Protein AF-A0A8T4J736-F1 (afdb_monomer_lite)

pLDDT: mean 74.39, std 19.56, range [31.66, 94.69]

Organism: NCBI:txid299421

InterPro domains:
  IPR008995 Molybdate/tungstate binding, C-terminal [SSF50331] (7-92)
  IPR013611 Transport-associated OB, type 2 [PF08402] (15-93)

Structure (mmCIF, N/CA/C/O backbone):
data_AF-A0A8T4J736-F1
#
_entry.id   AF-A0A8T4J736-F1
#
loop_
_atom_site.group_PDB
_atom_site.id
_atom_site.type_symbol
_atom_site.label_atom_id
_atom_site.label_alt_id
_atom_site.label_comp_id
_atom_site.label_asym_id
_atom_site.label_entity_id
_atom_site.label_seq_id
_atom_site.pdbx_PDB_ins_code
_atom_site.Cartn_x
_atom_site.Cartn_y
_atom_site.Cartn_z
_atom_site.occupancy
_atom_site.B_iso_or_equiv
_atom_site.auth_seq_id
_atom_site.auth_comp_id
_atom_site.auth_asym_id
_atom_site.auth_atom_id
_atom_site.pdbx_PDB_model_num
ATOM 1 N N . CYS A 1 1 ? -1.302 12.205 37.095 1.00 34.78 1 CYS A N 1
ATOM 2 C CA . CYS A 1 1 ? -2.592 11.851 36.472 1.00 34.78 1 CYS A CA 1
ATOM 3 C C . CYS A 1 1 ? -2.639 12.467 35.086 1.00 34.78 1 CYS A C 1
ATOM 5 O O . CYS A 1 1 ? -2.826 13.670 34.991 1.00 34.78 1 CYS A O 1
ATOM 7 N N . SER A 1 2 ? -2.392 11.680 34.041 1.00 38.09 2 SER A N 1
ATOM 8 C CA . SER A 1 2 ? -2.408 12.171 32.659 1.00 38.09 2 SER A CA 1
ATOM 9 C C . SER A 1 2 ? -3.663 11.635 31.987 1.00 38.09 2 SER A C 1
ATOM 11 O O . SER A 1 2 ? -3.835 10.427 31.845 1.00 38.09 2 SER A O 1
ATOM 13 N N . THR A 1 3 ? -4.584 12.541 31.691 1.00 38.19 3 THR A N 1
ATOM 14 C CA . THR A 1 3 ? -5.952 12.260 31.262 1.00 38.19 3 THR A CA 1
ATOM 15 C C . THR A 1 3 ? -5.960 11.736 29.824 1.00 38.19 3 THR A C 1
ATOM 17 O O . THR A 1 3 ? -5.604 12.456 28.894 1.00 38.19 3 THR A O 1
ATOM 20 N N . SER A 1 4 ? -6.363 10.476 29.642 1.00 47.25 4 SER A N 1
ATOM 21 C CA . SER A 1 4 ? -6.654 9.890 28.329 1.00 47.25 4 SER A CA 1
ATOM 22 C C . SER A 1 4 ? -7.887 10.578 27.740 1.00 47.25 4 SER A C 1
ATOM 24 O O . SER A 1 4 ? -8.937 10.627 28.382 1.00 47.25 4 SER A O 1
ATOM 26 N N . THR A 1 5 ? -7.755 11.167 26.551 1.00 43.38 5 THR A N 1
ATOM 27 C CA . THR A 1 5 ? -8.876 11.831 25.872 1.00 43.38 5 THR A CA 1
ATOM 28 C C . THR A 1 5 ? -9.691 10.771 25.128 1.00 43.38 5 THR A C 1
ATOM 30 O O . THR A 1 5 ? -9.111 10.030 24.336 1.00 43.38 5 THR A O 1
ATOM 33 N N . PRO A 1 6 ? -11.014 10.666 25.342 1.00 43.22 6 PRO A N 1
ATOM 34 C CA . PRO A 1 6 ? -11.830 9.678 24.651 1.00 43.22 6 PRO A CA 1
ATOM 35 C C . PRO A 1 6 ? -11.972 10.039 23.166 1.00 43.22 6 PRO A C 1
ATOM 37 O O . PRO A 1 6 ? -12.474 11.109 22.814 1.00 43.22 6 PRO A O 1
ATOM 40 N N . THR A 1 7 ? -11.539 9.139 22.281 1.00 40.97 7 THR A N 1
ATOM 41 C CA . THR A 1 7 ? -11.750 9.257 20.834 1.00 40.97 7 THR A CA 1
ATOM 42 C C . THR A 1 7 ? -13.240 9.128 20.526 1.00 40.97 7 THR A C 1
ATOM 44 O O . THR A 1 7 ? -13.851 8.085 20.750 1.00 40.97 7 THR A O 1
ATOM 47 N N . ARG A 1 8 ? -13.842 10.205 20.014 1.00 44.69 8 ARG A N 1
ATOM 48 C CA . ARG A 1 8 ? -15.239 10.235 19.574 1.00 44.69 8 ARG A CA 1
ATOM 49 C C . ARG A 1 8 ? -15.360 9.552 18.211 1.00 44.69 8 ARG A C 1
ATOM 51 O O . ARG A 1 8 ? -14.891 10.082 17.208 1.00 44.69 8 ARG A O 1
ATOM 58 N N . SER A 1 9 ? -16.004 8.392 18.179 1.00 50.00 9 SER A N 1
ATOM 59 C CA . SER A 1 9 ? -16.331 7.662 16.953 1.00 50.00 9 SER A CA 1
ATOM 60 C C . SER A 1 9 ? -17.501 8.340 16.236 1.00 50.00 9 SER A C 1
ATOM 62 O O . SER A 1 9 ? -18.594 8.422 16.792 1.00 50.00 9 SER A O 1
ATOM 64 N N . GLY A 1 10 ? -17.286 8.832 15.013 1.00 39.56 10 GLY A N 1
ATOM 65 C CA . GLY A 1 10 ? -18.364 9.359 14.168 1.00 39.56 10 GLY A CA 1
ATOM 66 C C . GLY A 1 10 ? -17.975 10.605 13.380 1.00 39.56 10 GLY A C 1
ATOM 67 O O . GLY A 1 10 ? -18.355 11.716 13.729 1.00 39.56 10 GLY A O 1
ATOM 68 N N . GLY A 1 11 ? -17.225 10.409 12.303 1.00 31.66 11 GLY A N 1
ATOM 69 C CA . GLY A 1 11 ? -16.889 11.427 11.311 1.00 31.66 11 GLY A CA 1
ATOM 70 C C . GLY A 1 11 ? -15.906 10.825 10.318 1.00 31.66 11 GLY A C 1
ATOM 71 O O . GLY A 1 11 ? -15.083 10.007 10.726 1.00 31.66 11 GLY A O 1
ATOM 72 N N . LYS A 1 12 ? -15.994 11.175 9.027 1.00 39.06 12 LYS A N 1
ATOM 73 C CA . LYS A 1 12 ? -14.932 10.863 8.058 1.00 39.06 12 LYS A CA 1
ATOM 74 C C . LYS A 1 12 ? -13.657 11.535 8.561 1.00 39.06 12 LYS A C 1
ATOM 76 O O . LYS A 1 12 ? -13.446 12.727 8.357 1.00 39.06 12 LYS A O 1
ATOM 81 N N . LEU A 1 13 ? -12.870 10.778 9.313 1.00 38.97 13 LEU A N 1
ATOM 82 C CA . LEU A 1 13 ? -11.620 11.225 9.876 1.00 38.97 13 LEU A CA 1
ATOM 83 C C . LEU A 1 13 ? -10.618 11.166 8.732 1.00 38.97 13 LEU A C 1
ATOM 85 O O . LEU A 1 13 ? -10.134 10.096 8.377 1.00 38.97 13 LEU A O 1
ATOM 89 N N . LEU A 1 14 ? -10.338 12.321 8.133 1.00 40.69 14 LEU A N 1
ATOM 90 C CA . LEU A 1 14 ? -9.106 12.508 7.380 1.00 40.69 14 LEU A CA 1
ATOM 91 C C . LEU A 1 14 ? -7.970 12.406 8.404 1.00 40.69 14 LEU A C 1
ATOM 93 O O . LEU A 1 14 ? -7.536 13.406 8.976 1.00 40.69 14 LEU A O 1
ATOM 97 N N . VAL A 1 15 ? -7.562 11.175 8.729 1.00 47.75 15 VAL A N 1
ATOM 98 C CA . VAL A 1 15 ? -6.381 10.935 9.553 1.00 47.75 15 VAL A CA 1
ATOM 99 C C . VAL A 1 15 ? -5.194 11.320 8.684 1.00 47.75 15 VAL A C 1
ATOM 101 O O . VAL A 1 15 ? -4.712 10.524 7.884 1.00 47.75 15 VAL A O 1
ATOM 104 N N . GLY A 1 16 ? -4.713 12.549 8.839 1.00 43.19 16 GLY A N 1
ATOM 105 C CA . GLY A 1 16 ? -3.370 12.904 8.403 1.00 43.19 16 GLY A CA 1
ATOM 106 C C . GLY A 1 16 ? -2.366 12.151 9.272 1.00 43.19 16 GLY A C 1
ATOM 107 O O . GLY A 1 16 ? -1.827 12.716 10.222 1.00 43.19 16 GLY A O 1
ATOM 108 N N . VAL A 1 17 ? -2.160 10.858 9.007 1.00 51.69 17 VAL A N 1
ATOM 109 C CA . VAL A 1 17 ? -1.058 10.097 9.602 1.00 51.69 17 VAL A CA 1
ATOM 110 C C . VAL A 1 17 ? 0.213 10.767 9.095 1.00 51.69 17 VAL A C 1
ATOM 112 O O . VAL A 1 17 ? 0.449 10.764 7.892 1.00 51.69 17 VAL A O 1
ATOM 115 N N . ARG A 1 18 ? 1.009 11.392 9.979 1.00 49.88 18 ARG A N 1
ATOM 116 C CA . ARG A 1 18 ? 2.323 11.925 9.587 1.00 49.88 18 ARG A CA 1
ATOM 117 C C . ARG A 1 18 ? 3.192 10.734 9.145 1.00 49.88 18 ARG A C 1
ATOM 119 O O . ARG A 1 18 ? 3.562 9.937 10.006 1.00 49.88 18 ARG A O 1
ATOM 126 N N . PRO A 1 19 ? 3.489 10.566 7.840 1.00 51.56 19 PRO A N 1
ATOM 127 C CA . PRO A 1 19 ? 3.950 9.291 7.278 1.00 51.56 19 PRO A CA 1
ATOM 128 C C . PRO A 1 19 ? 5.407 8.935 7.566 1.00 51.56 19 PRO A C 1
ATOM 130 O O . PRO A 1 19 ? 5.919 7.987 6.981 1.00 51.56 19 PRO A O 1
ATOM 133 N N . GLU A 1 20 ? 6.104 9.690 8.417 1.00 49.72 20 GLU A N 1
ATOM 134 C CA . GLU A 1 20 ? 7.570 9.678 8.490 1.00 49.72 20 GLU A CA 1
ATOM 135 C C . GLU A 1 20 ? 8.185 8.306 8.822 1.00 49.72 20 GLU A C 1
ATOM 137 O O . GLU A 1 20 ? 9.386 8.140 8.614 1.00 49.72 20 GLU A O 1
ATOM 142 N N . LYS A 1 21 ? 7.381 7.310 9.249 1.00 66.12 21 LYS A N 1
ATOM 143 C CA . LYS A 1 21 ? 7.752 5.881 9.336 1.00 66.12 21 LYS A CA 1
ATOM 144 C C . LYS A 1 21 ? 6.576 4.900 9.105 1.00 66.12 21 LYS A C 1
ATOM 146 O O . LYS A 1 21 ? 6.353 4.022 9.942 1.00 66.12 21 LYS A O 1
ATOM 151 N N . ILE A 1 22 ? 5.797 5.026 8.022 1.00 78.69 22 ILE A N 1
ATOM 152 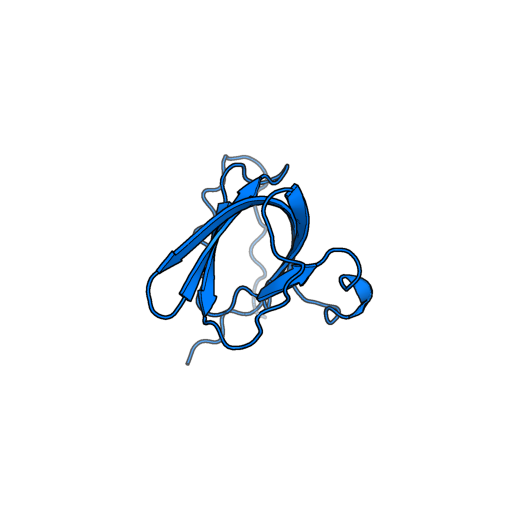C CA . ILE A 1 22 ? 4.894 3.925 7.610 1.00 78.69 22 ILE A CA 1
ATOM 153 C C . ILE A 1 22 ? 5.723 2.854 6.901 1.00 78.69 22 ILE A C 1
ATOM 155 O O . ILE A 1 22 ? 6.435 3.138 5.940 1.00 78.69 22 ILE A O 1
ATOM 159 N N . SER A 1 23 ? 5.614 1.620 7.376 1.00 85.94 23 SER A N 1
ATOM 160 C CA . SER A 1 23 ? 6.216 0.451 6.744 1.00 85.94 23 SER A CA 1
ATOM 161 C C . SER A 1 23 ? 5.134 -0.380 6.060 1.00 85.94 23 SER A C 1
ATOM 163 O O . SER A 1 23 ? 4.022 -0.509 6.578 1.00 85.94 23 SER A O 1
ATOM 165 N N . LEU A 1 24 ? 5.474 -0.938 4.900 1.00 87.88 24 LEU A N 1
ATOM 166 C CA . LEU A 1 24 ? 4.608 -1.813 4.120 1.00 87.88 24 LEU A CA 1
ATOM 167 C C . LEU A 1 24 ? 5.179 -3.232 4.168 1.00 87.88 24 LEU A C 1
ATOM 169 O O . LEU A 1 24 ? 6.346 -3.427 3.839 1.00 87.88 24 LEU A O 1
ATOM 173 N N . ALA A 1 25 ? 4.366 -4.205 4.570 1.00 90.94 25 ALA A N 1
ATOM 174 C CA . ALA A 1 25 ? 4.730 -5.618 4.566 1.00 90.94 25 ALA A CA 1
ATOM 175 C C . ALA A 1 25 ? 3.745 -6.410 3.703 1.00 90.94 25 ALA A C 1
ATOM 177 O O . ALA A 1 25 ? 2.546 -6.122 3.710 1.00 90.94 25 ALA A O 1
ATOM 178 N N . HIS A 1 26 ? 4.233 -7.426 2.989 1.00 92.94 26 HIS A N 1
ATOM 179 C CA . HIS A 1 26 ? 3.358 -8.385 2.317 1.00 92.94 26 HIS A CA 1
ATOM 180 C C . HIS A 1 26 ? 2.495 -9.127 3.352 1.00 92.94 26 HIS A C 1
ATOM 182 O O . HIS A 1 26 ? 2.948 -9.375 4.474 1.00 92.94 26 HIS A O 1
ATOM 188 N N . ALA A 1 27 ? 1.265 -9.504 2.996 1.00 91.12 27 ALA A N 1
ATOM 189 C CA . ALA A 1 27 ? 0.337 -10.166 3.918 1.00 91.12 27 ALA A CA 1
ATOM 190 C C . ALA A 1 27 ? 0.913 -11.448 4.550 1.00 91.12 27 ALA A C 1
ATOM 192 O O . ALA A 1 27 ? 0.697 -11.696 5.736 1.00 91.12 27 ALA A O 1
ATOM 193 N N . ASP A 1 28 ? 1.723 -12.207 3.806 1.00 92.19 28 ASP A N 1
ATOM 194 C CA . ASP A 1 28 ? 2.411 -13.407 4.319 1.00 92.19 28 ASP A CA 1
ATOM 195 C C . ASP A 1 28 ? 3.362 -13.112 5.492 1.00 92.19 28 ASP A C 1
ATOM 197 O O . ASP A 1 28 ? 3.636 -13.979 6.320 1.00 92.19 28 ASP A O 1
ATOM 201 N N . ASP A 1 29 ? 3.857 -11.877 5.587 1.00 90.19 29 ASP A N 1
ATOM 202 C CA . ASP A 1 29 ? 4.761 -11.426 6.643 1.00 90.19 29 ASP A CA 1
ATOM 203 C C . ASP A 1 29 ? 4.040 -10.658 7.753 1.00 90.19 29 ASP A C 1
ATOM 205 O O . ASP A 1 29 ? 4.684 -10.144 8.669 1.00 90.19 29 ASP A O 1
ATOM 209 N N . ALA A 1 30 ? 2.704 -10.625 7.747 1.00 87.62 30 ALA A N 1
ATOM 210 C CA . ALA A 1 30 ? 1.920 -9.954 8.782 1.00 87.62 30 ALA A CA 1
ATOM 211 C C . ALA A 1 30 ? 2.247 -10.459 10.201 1.00 87.62 30 ALA A C 1
ATOM 213 O O . ALA A 1 30 ? 2.202 -9.690 11.165 1.00 87.62 30 ALA A O 1
ATOM 214 N N . ALA A 1 31 ? 2.625 -11.736 10.328 1.00 88.62 31 ALA A N 1
ATOM 215 C CA . ALA A 1 31 ? 3.052 -12.348 11.586 1.00 88.62 31 ALA A CA 1
ATOM 216 C C . ALA A 1 31 ? 4.421 -11.844 12.083 1.00 88.62 31 ALA A C 1
ATOM 218 O O . ALA A 1 31 ? 4.702 -11.917 13.276 1.00 88.62 31 ALA A O 1
ATOM 219 N N . LYS A 1 32 ? 5.269 -11.314 11.193 1.00 88.44 32 LYS A N 1
ATOM 220 C CA . LYS A 1 32 ? 6.585 -10.746 11.538 1.00 88.44 32 LYS A CA 1
ATOM 221 C C . LYS A 1 32 ? 6.487 -9.307 12.038 1.00 88.44 32 LYS A C 1
ATOM 223 O O . LYS A 1 32 ? 7.458 -8.777 12.575 1.00 88.44 32 LYS A O 1
ATOM 228 N N . ILE A 1 33 ? 5.334 -8.658 11.865 1.00 86.75 33 ILE A N 1
ATOM 229 C CA . ILE A 1 33 ? 5.106 -7.303 12.362 1.00 86.75 33 ILE A CA 1
ATOM 230 C C . ILE A 1 33 ? 5.058 -7.358 13.897 1.00 86.75 33 ILE A C 1
ATOM 232 O O . ILE A 1 33 ? 4.232 -8.097 14.440 1.00 86.75 33 ILE A O 1
ATOM 236 N N . PRO A 1 34 ? 5.870 -6.550 14.608 1.00 86.44 34 PRO A N 1
ATOM 237 C CA . PRO A 1 34 ? 5.821 -6.463 16.063 1.00 86.44 34 PRO A CA 1
ATOM 238 C C . PRO A 1 34 ? 4.414 -6.182 16.600 1.00 86.44 34 PRO A C 1
ATOM 240 O O . PRO A 1 34 ? 3.641 -5.404 16.020 1.00 86.44 34 PRO A O 1
ATOM 243 N N . GLU A 1 35 ? 4.074 -6.814 17.719 1.00 84.12 35 GLU A N 1
ATOM 244 C CA . GLU A 1 35 ? 2.857 -6.501 18.465 1.00 84.12 35 GLU A CA 1
ATOM 245 C C . GLU A 1 35 ? 2.881 -5.046 18.966 1.00 84.12 35 GLU A C 1
ATOM 247 O O . GLU A 1 35 ? 3.939 -4.433 19.111 1.00 84.12 35 GLU A O 1
ATOM 252 N N . GLY A 1 36 ? 1.702 -4.453 19.165 1.00 84.25 36 GLY A N 1
ATOM 253 C CA . GLY A 1 36 ? 1.574 -3.053 19.592 1.00 84.25 36 GLY A CA 1
ATOM 254 C C . GLY A 1 36 ? 1.756 -2.008 18.483 1.00 84.25 36 GLY A C 1
ATOM 255 O O . GLY A 1 36 ? 1.579 -0.819 18.737 1.00 84.25 36 GLY A O 1
ATOM 256 N N . ARG A 1 37 ? 2.056 -2.414 17.241 1.00 85.19 37 ARG A N 1
ATOM 257 C CA . ARG A 1 37 ? 1.981 -1.525 16.070 1.00 85.19 37 ARG A CA 1
ATOM 258 C C . ARG A 1 37 ? 0.542 -1.314 15.622 1.00 85.19 37 ARG A C 1
ATOM 260 O O . ARG A 1 37 ? -0.247 -2.258 15.613 1.00 85.19 37 ARG A O 1
ATOM 267 N N . ASN A 1 38 ? 0.239 -0.104 15.162 1.00 85.88 38 ASN A N 1
ATOM 268 C CA . ASN A 1 38 ? -0.980 0.135 14.399 1.00 85.88 38 ASN A CA 1
ATOM 269 C C . ASN A 1 38 ? -0.883 -0.605 13.065 1.00 85.88 38 ASN A C 1
ATOM 271 O O . ASN A 1 38 ? 0.202 -0.656 12.481 1.00 85.88 38 ASN A O 1
ATOM 275 N N . ARG A 1 39 ? -1.995 -1.187 12.608 1.00 88.50 39 ARG A N 1
ATOM 276 C CA . ARG A 1 39 ? -2.050 -1.996 11.387 1.00 88.50 39 ARG A CA 1
ATOM 277 C C . ARG A 1 39 ? -3.275 -1.640 10.560 1.00 88.50 39 ARG A C 1
ATOM 279 O O . ARG A 1 39 ? -4.367 -1.512 11.108 1.00 88.50 39 ARG A O 1
ATOM 286 N N . ILE A 1 40 ? -3.091 -1.533 9.250 1.00 89.31 40 ILE A N 1
ATOM 287 C CA . ILE A 1 40 ? -4.170 -1.430 8.266 1.00 89.31 40 ILE A CA 1
ATOM 288 C C . ILE A 1 40 ? -3.892 -2.450 7.169 1.00 89.31 40 ILE A C 1
ATOM 290 O O . ILE A 1 40 ? -2.800 -2.477 6.608 1.00 89.31 40 ILE A O 1
ATOM 294 N N . THR A 1 41 ? -4.878 -3.285 6.863 1.00 92.00 41 THR A N 1
ATOM 295 C CA . THR A 1 41 ? -4.824 -4.197 5.718 1.00 92.00 41 THR A CA 1
ATOM 296 C C . THR A 1 41 ? -5.313 -3.491 4.462 1.00 92.00 41 THR A C 1
ATOM 298 O O . THR A 1 41 ? -6.232 -2.667 4.524 1.00 92.00 41 THR A O 1
ATOM 301 N N . GLY A 1 42 ? -4.752 -3.845 3.317 1.00 92.69 42 GLY A N 1
ATOM 302 C CA . GLY A 1 42 ? -5.225 -3.365 2.028 1.00 92.69 42 GLY A CA 1
ATOM 303 C C . GLY A 1 42 ? -4.548 -4.084 0.877 1.00 92.69 42 GLY A C 1
ATOM 304 O O . GLY A 1 42 ? -3.705 -4.956 1.080 1.00 92.69 42 GLY A O 1
ATOM 305 N N . ARG A 1 43 ? -4.902 -3.678 -0.335 1.00 94.25 43 ARG A N 1
ATOM 306 C CA . ARG A 1 43 ? -4.329 -4.186 -1.576 1.00 94.25 43 ARG A CA 1
ATOM 307 C C . ARG A 1 43 ? -3.612 -3.065 -2.308 1.00 94.25 43 ARG A C 1
ATOM 309 O O . ARG A 1 43 ? -4.142 -1.961 -2.400 1.00 94.25 43 ARG A O 1
ATOM 316 N N . ILE A 1 44 ? -2.435 -3.340 -2.863 1.00 92.75 44 ILE A N 1
ATOM 317 C CA . ILE A 1 44 ? -1.759 -2.368 -3.731 1.00 92.75 44 ILE A CA 1
ATOM 318 C C . ILE A 1 44 ? -2.605 -2.187 -4.997 1.00 92.75 44 ILE A C 1
ATOM 320 O O . ILE A 1 44 ? -2.781 -3.126 -5.770 1.00 92.75 44 ILE A O 1
ATOM 324 N N . ALA A 1 45 ? -3.134 -0.988 -5.203 1.00 92.75 45 ALA A N 1
ATOM 325 C CA . ALA A 1 45 ? -3.833 -0.594 -6.418 1.00 92.75 45 ALA A CA 1
ATOM 326 C C . ALA A 1 45 ? -2.841 -0.163 -7.505 1.00 92.75 45 ALA A C 1
ATOM 328 O O . ALA A 1 45 ? -2.986 -0.564 -8.657 1.00 92.75 45 ALA A O 1
ATOM 329 N N . ASP A 1 46 ? -1.813 0.602 -7.128 1.00 91.62 46 ASP A N 1
ATOM 330 C CA . ASP A 1 46 ? -0.769 1.061 -8.044 1.00 91.62 46 ASP A CA 1
ATOM 331 C C . ASP A 1 46 ? 0.574 1.270 -7.327 1.00 91.62 46 ASP A C 1
ATOM 333 O O . ASP A 1 46 ? 0.632 1.424 -6.102 1.00 91.62 46 ASP A O 1
ATOM 337 N N . SER A 1 47 ? 1.662 1.273 -8.094 1.00 89.38 47 SER A N 1
ATOM 338 C CA . SER A 1 47 ? 3.008 1.556 -7.604 1.00 89.38 47 SER A CA 1
ATOM 339 C C . SER A 1 47 ? 3.795 2.389 -8.613 1.00 89.38 47 SER A C 1
ATOM 341 O O . SER A 1 47 ? 3.987 1.969 -9.753 1.00 89.38 47 SER A O 1
ATOM 343 N N . SER A 1 48 ? 4.330 3.523 -8.171 1.00 88.12 48 SER A N 1
ATOM 344 C CA . SER A 1 48 ? 5.113 4.443 -8.993 1.00 88.12 48 SER A CA 1
ATOM 345 C C . SER A 1 48 ? 6.457 4.750 -8.340 1.00 88.12 48 SER A C 1
ATOM 347 O O . SER A 1 48 ? 6.535 5.148 -7.181 1.00 88.12 48 SER A O 1
ATOM 349 N N . PHE A 1 49 ? 7.549 4.574 -9.079 1.00 85.62 49 PHE A N 1
ATOM 350 C CA . PHE A 1 49 ? 8.889 4.894 -8.589 1.00 85.62 49 PHE A CA 1
ATOM 351 C C . PHE A 1 49 ? 9.228 6.368 -8.846 1.00 85.62 49 PHE A C 1
ATOM 353 O O . PHE A 1 49 ? 9.249 6.813 -9.992 1.00 85.62 49 PHE A O 1
ATOM 360 N N . ILE A 1 50 ? 9.549 7.111 -7.785 1.00 84.12 50 ILE A N 1
ATOM 361 C CA . ILE A 1 50 ? 9.844 8.549 -7.819 1.00 84.12 50 ILE A CA 1
ATOM 362 C C . ILE A 1 50 ? 11.270 8.778 -7.307 1.00 84.12 50 ILE A C 1
ATOM 364 O O . ILE A 1 50 ? 11.493 9.268 -6.200 1.00 84.12 50 ILE A O 1
ATOM 368 N N . GLY A 1 51 ? 12.257 8.385 -8.115 1.00 83.88 51 GLY A N 1
ATOM 369 C CA . GLY A 1 51 ? 13.684 8.678 -7.916 1.00 83.88 51 GLY A CA 1
ATOM 370 C C . GLY A 1 51 ? 14.343 7.991 -6.711 1.00 83.88 51 GLY A C 1
ATOM 371 O O . GLY A 1 51 ? 15.233 7.165 -6.882 1.00 83.88 51 GLY A O 1
ATOM 372 N N . VAL A 1 52 ? 13.934 8.340 -5.490 1.00 79.50 52 VAL A N 1
ATOM 373 C CA . VAL A 1 52 ? 14.493 7.845 -4.215 1.00 79.50 52 VAL A CA 1
ATOM 374 C C . VAL A 1 52 ? 13.472 7.117 -3.341 1.00 79.50 52 VAL A C 1
ATOM 376 O O . VAL A 1 52 ? 13.857 6.472 -2.362 1.00 79.50 52 VAL A O 1
ATOM 379 N N . SER A 1 53 ? 12.195 7.130 -3.720 1.00 82.75 53 SER A N 1
ATOM 380 C CA . SER A 1 53 ? 11.118 6.388 -3.062 1.00 82.75 53 SER A CA 1
ATOM 381 C C . SER A 1 53 ? 10.221 5.691 -4.083 1.00 82.75 53 SER A C 1
ATOM 383 O O . SER A 1 53 ? 10.230 6.018 -5.271 1.00 82.75 53 SER A O 1
ATOM 385 N N . THR A 1 54 ? 9.455 4.715 -3.613 1.00 85.94 54 THR A N 1
ATOM 386 C CA . THR A 1 54 ? 8.312 4.167 -4.345 1.00 85.94 54 THR A CA 1
ATOM 387 C C . THR A 1 54 ? 7.045 4.663 -3.666 1.00 85.94 54 THR A C 1
ATOM 389 O O . THR A 1 54 ? 6.888 4.510 -2.454 1.00 85.94 54 THR A O 1
ATOM 392 N N . GLN A 1 55 ? 6.164 5.281 -4.439 1.00 87.81 55 GLN A N 1
ATOM 393 C CA . GLN A 1 55 ? 4.800 5.588 -4.046 1.00 87.81 55 GLN A CA 1
ATOM 394 C C . GLN A 1 55 ? 3.940 4.350 -4.301 1.00 87.81 55 GLN A C 1
ATOM 396 O O . GLN A 1 55 ? 3.976 3.791 -5.394 1.00 87.81 55 GLN A O 1
ATOM 401 N N . TYR A 1 56 ? 3.167 3.938 -3.309 1.00 89.06 56 TYR A N 1
ATOM 402 C CA . TYR A 1 56 ? 2.141 2.913 -3.431 1.00 89.06 56 TYR A CA 1
ATOM 403 C C . TYR A 1 56 ? 0.780 3.545 -3.181 1.00 89.06 56 TYR A C 1
ATOM 405 O O . TYR A 1 56 ? 0.617 4.290 -2.214 1.00 89.06 56 TYR A O 1
ATOM 413 N N . VAL A 1 57 ? -0.192 3.223 -4.025 1.00 90.38 57 VAL A N 1
ATOM 414 C CA . VAL A 1 57 ? -1.605 3.520 -3.783 1.00 90.38 57 VAL A CA 1
ATOM 415 C C . VAL A 1 57 ? -2.235 2.250 -3.243 1.00 90.38 57 VAL A C 1
ATOM 417 O O . VAL A 1 57 ? -2.151 1.205 -3.887 1.00 90.38 57 VAL A O 1
ATOM 420 N N . ILE A 1 58 ? -2.832 2.317 -2.058 1.00 89.75 58 ILE A N 1
ATOM 421 C CA . ILE A 1 58 ? -3.430 1.165 -1.386 1.00 89.75 58 ILE A CA 1
ATOM 422 C C . ILE A 1 58 ? -4.942 1.338 -1.326 1.00 89.75 58 ILE A C 1
ATOM 424 O O . ILE A 1 58 ? -5.441 2.322 -0.784 1.00 89.75 58 ILE A O 1
ATOM 428 N N . ASP A 1 59 ? -5.674 0.349 -1.825 1.00 91.19 59 ASP A N 1
ATOM 429 C CA . ASP A 1 59 ? -7.104 0.237 -1.577 1.00 91.19 59 ASP A CA 1
ATOM 430 C C . ASP A 1 59 ? -7.336 -0.502 -0.255 1.00 91.19 59 ASP A C 1
ATOM 432 O O . ASP A 1 59 ? -6.898 -1.643 -0.067 1.00 91.19 59 ASP A O 1
ATOM 436 N N . SER A 1 60 ? -7.976 0.171 0.699 1.00 87.19 60 SER A N 1
ATOM 437 C CA . SER A 1 60 ? -8.252 -0.367 2.026 1.00 87.19 60 SER A CA 1
ATOM 438 C C . SER A 1 60 ? -9.706 -0.111 2.425 1.00 87.19 60 SER A C 1
ATOM 440 O O . SER A 1 60 ? -10.210 0.995 2.219 1.00 87.19 60 SER A O 1
ATOM 442 N N . PRO A 1 61 ? -10.374 -1.063 3.110 1.00 81.94 61 PRO A N 1
ATOM 443 C CA . PRO A 1 61 ? -11.750 -0.880 3.578 1.00 81.94 61 PRO A CA 1
ATOM 444 C C . PRO A 1 61 ? -11.957 0.337 4.490 1.00 81.94 61 PRO A C 1
ATOM 446 O O . PRO A 1 61 ? -13.077 0.828 4.619 1.00 81.94 61 PRO A O 1
ATOM 449 N N . VAL A 1 62 ? -10.897 0.809 5.157 1.00 79.06 62 VAL A N 1
ATOM 450 C CA . VAL A 1 62 ? -10.960 1.953 6.081 1.00 79.06 62 VAL A CA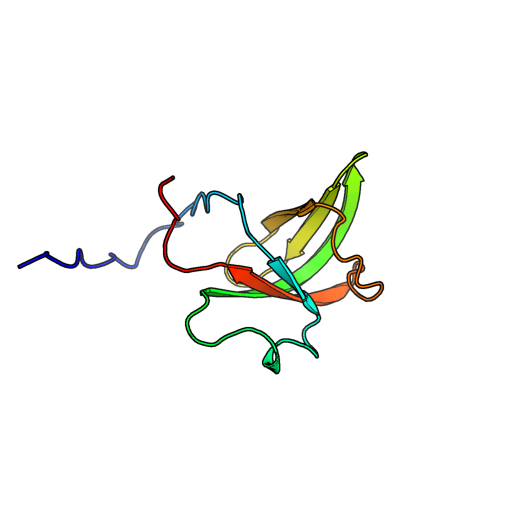 1
ATOM 451 C C . VAL A 1 62 ? -10.602 3.284 5.418 1.00 79.06 62 VAL A C 1
ATOM 453 O O . VAL A 1 62 ? -10.977 4.338 5.931 1.00 79.06 62 VAL A O 1
ATOM 456 N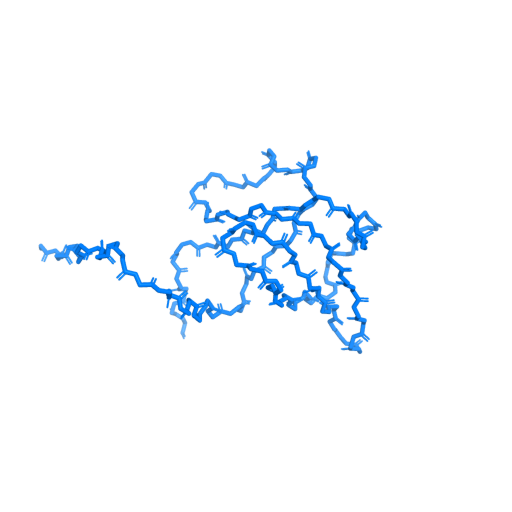 N . CYS A 1 63 ? -9.876 3.247 4.300 1.00 75.19 63 CYS A N 1
ATOM 457 C CA . CYS A 1 63 ? -9.435 4.419 3.555 1.00 75.19 63 CYS A CA 1
ATOM 458 C C . CYS A 1 63 ? -9.118 3.990 2.112 1.00 75.19 63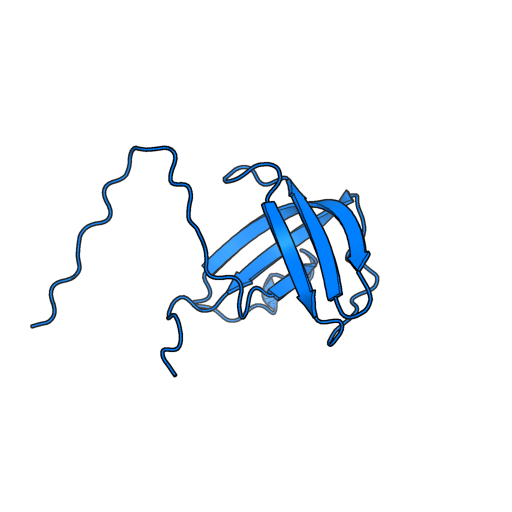 CYS A C 1
ATOM 460 O O . CYS A 1 63 ? -8.073 3.375 1.890 1.00 75.19 63 CYS A O 1
ATOM 462 N N . PRO A 1 64 ? -10.012 4.264 1.147 1.00 78.94 64 PRO A N 1
ATOM 463 C CA . PRO A 1 64 ? -9.711 4.015 -0.255 1.00 78.94 64 PRO A CA 1
ATOM 464 C C . PRO A 1 64 ? -8.606 4.968 -0.726 1.00 78.94 64 PRO A C 1
ATOM 466 O O . PRO A 1 64 ? -8.532 6.105 -0.256 1.00 78.94 64 PRO A O 1
ATOM 469 N N . GLU A 1 65 ? -7.779 4.495 -1.659 1.00 81.12 65 GLU A N 1
ATOM 470 C CA . GLU A 1 65 ? -6.719 5.276 -2.320 1.00 81.12 65 GLU A CA 1
ATOM 471 C C . GLU A 1 65 ? -5.688 5.887 -1.351 1.00 81.12 65 GLU A C 1
ATOM 473 O O . GLU A 1 65 ? -5.247 7.026 -1.494 1.00 81.12 65 GLU A O 1
ATOM 478 N N . LEU A 1 66 ? -5.275 5.119 -0.343 1.00 82.88 66 LEU A N 1
ATOM 479 C CA . LEU A 1 66 ? -4.258 5.544 0.610 1.00 82.88 66 LEU A CA 1
ATOM 480 C C . LEU A 1 66 ? -2.871 5.577 -0.047 1.00 82.88 66 LEU A C 1
ATOM 482 O O . LEU A 1 66 ? -2.303 4.537 -0.379 1.00 82.88 66 LEU A O 1
ATOM 486 N N . GLU A 1 67 ? -2.300 6.771 -0.182 1.00 84.75 67 GLU A N 1
ATOM 487 C CA . GLU A 1 67 ? -0.947 6.955 -0.707 1.00 84.75 67 GLU A CA 1
ATOM 488 C C . GLU A 1 67 ? 0.130 6.745 0.367 1.00 84.75 67 GLU A C 1
ATOM 490 O O . GLU A 1 67 ? 0.122 7.375 1.429 1.00 84.75 67 GLU A O 1
ATOM 495 N N . VAL A 1 68 ? 1.107 5.890 0.066 1.00 82.38 68 VAL A N 1
ATOM 496 C CA . VAL A 1 68 ? 2.229 5.559 0.952 1.00 82.38 68 VAL A CA 1
ATOM 497 C C . VAL A 1 68 ? 3.546 5.711 0.204 1.00 82.38 68 VAL A C 1
ATOM 499 O O . VAL A 1 68 ? 3.750 5.101 -0.840 1.00 82.38 68 VAL A O 1
ATOM 502 N N . TYR A 1 69 ? 4.479 6.475 0.769 1.00 80.81 69 TYR A N 1
ATOM 503 C CA . TYR A 1 69 ? 5.823 6.646 0.216 1.00 80.81 69 TYR A CA 1
ATOM 504 C C . TYR A 1 69 ? 6.817 5.783 0.994 1.00 80.81 69 TYR A C 1
ATOM 506 O O . TYR A 1 69 ? 7.116 6.064 2.154 1.00 80.81 69 TYR A O 1
ATOM 514 N N . ALA A 1 70 ? 7.359 4.751 0.353 1.00 77.94 70 ALA A N 1
ATOM 515 C CA . ALA A 1 70 ? 8.403 3.908 0.921 1.00 77.94 70 ALA A CA 1
ATOM 516 C C . ALA A 1 70 ? 9.779 4.362 0.411 1.00 77.94 70 ALA A C 1
ATOM 518 O O . ALA A 1 70 ? 10.046 4.343 -0.794 1.00 77.94 70 ALA A O 1
ATOM 519 N N . GLN A 1 71 ? 10.676 4.765 1.317 1.00 70.56 71 GLN A N 1
ATOM 520 C CA . GLN A 1 71 ? 12.090 4.942 0.970 1.00 70.56 71 GLN A CA 1
ATOM 521 C C . GLN A 1 71 ? 12.667 3.560 0.635 1.00 70.56 71 GLN A C 1
ATOM 523 O O . GLN A 1 71 ? 12.401 2.606 1.359 1.00 70.56 71 GLN A O 1
ATOM 528 N N . ASN A 1 72 ? 13.421 3.449 -0.464 1.00 62.62 72 ASN A N 1
ATOM 529 C CA . ASN A 1 72 ? 13.864 2.201 -1.120 1.00 62.62 72 ASN A CA 1
ATOM 530 C C . ASN A 1 72 ? 14.757 1.240 -0.292 1.00 62.62 72 ASN A C 1
ATOM 532 O O . ASN A 1 72 ? 15.515 0.463 -0.868 1.00 62.62 72 ASN A O 1
ATOM 536 N N . ILE A 1 73 ? 14.722 1.295 1.035 1.00 54.22 73 ILE A N 1
ATOM 537 C CA . ILE A 1 73 ? 15.676 0.623 1.917 1.00 54.22 73 ILE A CA 1
ATOM 538 C C . ILE A 1 73 ? 15.366 -0.880 2.063 1.00 54.22 73 ILE A C 1
ATOM 540 O O . ILE A 1 73 ? 16.289 -1.652 2.286 1.00 54.22 73 ILE A O 1
ATOM 544 N N . GLU A 1 74 ? 14.137 -1.331 1.788 1.00 58.53 74 GLU A N 1
ATOM 545 C CA . GLU A 1 74 ? 13.813 -2.757 1.614 1.00 58.53 74 GLU A CA 1
ATOM 546 C C . GLU A 1 74 ? 12.836 -2.944 0.444 1.00 58.53 74 GLU A C 1
ATOM 548 O O . GLU A 1 74 ? 11.633 -2.710 0.557 1.00 58.53 74 GLU A O 1
ATOM 553 N N . ARG A 1 75 ? 13.361 -3.338 -0.722 1.00 64.81 75 ARG A N 1
ATOM 554 C CA . ARG A 1 75 ? 12.542 -3.711 -1.883 1.00 64.81 75 ARG A CA 1
ATOM 555 C C . ARG A 1 75 ? 12.105 -5.166 -1.742 1.00 64.81 75 ARG A C 1
ATOM 557 O O . ARG A 1 75 ? 12.789 -6.064 -2.226 1.00 64.81 75 ARG A O 1
ATOM 564 N N . ASP A 1 76 ? 10.968 -5.402 -1.100 1.00 80.81 76 ASP A N 1
ATOM 565 C CA . ASP A 1 76 ? 10.277 -6.682 -1.246 1.00 80.81 76 ASP A CA 1
ATOM 566 C C . ASP A 1 76 ? 9.635 -6.737 -2.641 1.00 80.81 76 ASP A C 1
ATOM 568 O O . ASP A 1 76 ? 8.720 -5.975 -2.953 1.00 80.81 76 ASP A O 1
ATOM 572 N N . ALA A 1 77 ? 10.139 -7.628 -3.499 1.00 85.00 77 ALA A N 1
ATOM 573 C CA . ALA A 1 77 ? 9.687 -7.779 -4.883 1.00 85.00 77 ALA A CA 1
ATOM 574 C C . ALA A 1 77 ? 8.220 -8.233 -5.009 1.00 85.00 77 ALA A C 1
ATOM 576 O O . ALA A 1 77 ? 7.664 -8.186 -6.105 1.00 85.00 77 ALA A O 1
ATOM 577 N N . ARG A 1 78 ? 7.589 -8.667 -3.910 1.00 89.44 78 ARG A N 1
ATOM 578 C CA . ARG A 1 78 ? 6.162 -9.017 -3.862 1.00 89.44 78 ARG A CA 1
ATOM 579 C C . ARG A 1 78 ? 5.251 -7.804 -3.681 1.00 89.44 78 ARG A C 1
ATOM 581 O O . ARG A 1 78 ? 4.042 -7.941 -3.829 1.00 89.44 78 ARG A O 1
ATOM 588 N N . LEU A 1 79 ? 5.795 -6.626 -3.365 1.00 89.31 79 LEU A N 1
ATOM 589 C CA . LEU A 1 79 ? 5.024 -5.387 -3.236 1.00 89.31 79 LEU A CA 1
ATOM 590 C C . LEU A 1 79 ? 4.715 -4.811 -4.625 1.00 89.31 79 LEU A C 1
ATOM 592 O O . LEU A 1 79 ? 5.328 -3.846 -5.073 1.00 89.31 79 LEU A O 1
ATOM 596 N N . VAL A 1 80 ? 3.767 -5.441 -5.314 1.00 91.44 80 VAL A N 1
ATOM 597 C CA . VAL A 1 80 ? 3.315 -5.085 -6.667 1.0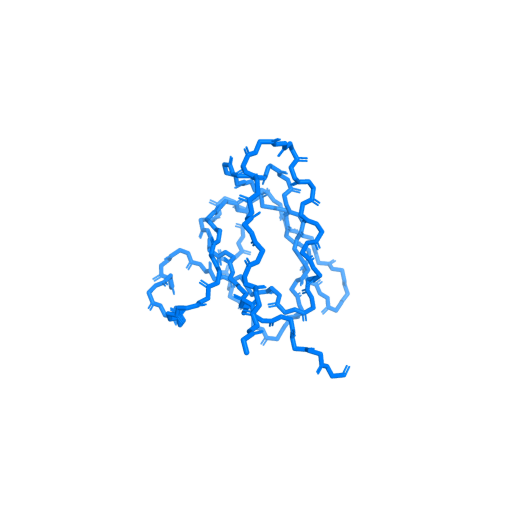0 91.44 80 VAL A CA 1
ATOM 598 C C . VAL A 1 80 ? 1.800 -4.869 -6.696 1.00 91.44 80 VAL A C 1
ATOM 600 O O . VAL A 1 80 ? 1.103 -5.385 -5.816 1.00 91.44 80 VAL A O 1
ATOM 603 N N . PRO A 1 81 ? 1.256 -4.149 -7.696 1.00 93.94 81 PRO A N 1
ATOM 604 C CA . PRO A 1 81 ? -0.187 -4.019 -7.867 1.00 93.94 81 PRO A CA 1
ATOM 605 C C . PRO A 1 81 ? -0.903 -5.375 -7.837 1.00 93.94 81 PRO A C 1
ATOM 607 O O . PRO A 1 81 ? -0.487 -6.335 -8.484 1.00 93.94 81 PRO A O 1
ATOM 610 N N . GLY A 1 82 ? -1.977 -5.451 -7.054 1.00 94.00 82 GLY A N 1
ATOM 611 C CA . GLY A 1 82 ? -2.745 -6.662 -6.779 1.00 94.00 82 GLY A CA 1
ATOM 612 C C . GLY A 1 82 ? -2.328 -7.424 -5.517 1.00 94.00 82 GLY A C 1
ATOM 613 O O . GLY A 1 82 ? -3.111 -8.253 -5.053 1.00 94.00 82 GLY A O 1
ATOM 614 N N . ALA A 1 83 ? -1.155 -7.148 -4.938 1.00 93.38 83 ALA A N 1
ATOM 615 C CA . ALA A 1 83 ? -0.701 -7.831 -3.730 1.00 93.38 83 ALA A CA 1
ATOM 616 C C . ALA A 1 83 ? -1.439 -7.347 -2.474 1.00 93.38 83 ALA A C 1
ATOM 618 O O . ALA A 1 83 ? -1.697 -6.152 -2.299 1.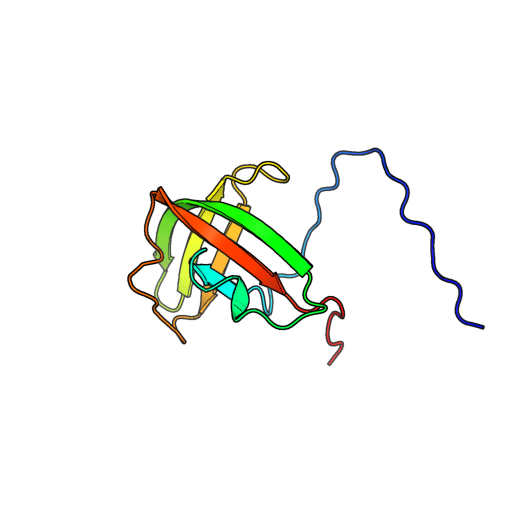00 93.38 83 ALA A O 1
ATOM 619 N N . GLU A 1 84 ? -1.738 -8.294 -1.586 1.00 94.69 84 GLU A N 1
ATOM 620 C CA . GLU A 1 84 ? -2.281 -8.025 -0.257 1.00 94.69 84 GLU A CA 1
ATOM 621 C C . GLU A 1 84 ? -1.153 -7.596 0.683 1.00 94.69 84 GLU A C 1
ATOM 623 O O . GLU A 1 84 ? -0.098 -8.235 0.766 1.00 94.69 84 GLU A O 1
ATOM 628 N N . VAL A 1 85 ? -1.380 -6.510 1.413 1.00 92.31 85 VAL A N 1
ATOM 629 C CA . VAL A 1 85 ? -0.373 -5.868 2.254 1.00 92.31 85 VAL A CA 1
ATOM 630 C C . VAL A 1 85 ? -0.938 -5.452 3.602 1.00 92.31 85 VAL A C 1
ATOM 632 O O . VAL A 1 85 ? -2.136 -5.221 3.786 1.00 92.31 85 VAL A O 1
ATOM 635 N N . VAL A 1 86 ? -0.029 -5.316 4.560 1.00 92.12 86 VAL A N 1
ATOM 636 C CA . VAL A 1 86 ? -0.297 -4.728 5.865 1.00 92.12 86 VAL A CA 1
ATOM 637 C C . VAL A 1 86 ? 0.592 -3.507 6.029 1.00 92.12 86 VAL A C 1
ATOM 639 O O . VAL A 1 86 ? 1.819 -3.604 6.093 1.00 92.12 86 VAL A O 1
ATOM 642 N N . LEU A 1 87 ? -0.043 -2.346 6.119 1.00 88.88 87 LEU A N 1
ATOM 643 C CA . LEU A 1 87 ? 0.598 -1.109 6.525 1.00 88.88 87 LEU A CA 1
ATOM 644 C C . LEU A 1 87 ? 0.733 -1.138 8.032 1.00 88.88 87 LEU A C 1
ATOM 646 O O . LEU A 1 87 ? -0.236 -1.439 8.734 1.00 88.88 87 LEU A O 1
ATOM 650 N N . HIS A 1 88 ? 1.904 -0.780 8.541 1.00 87.75 88 HIS A N 1
ATOM 651 C CA . HIS A 1 88 ? 2.103 -0.692 9.973 1.00 87.75 88 HIS A CA 1
ATOM 652 C C . HIS A 1 88 ? 3.021 0.454 10.379 1.00 87.75 88 HIS A C 1
ATOM 654 O O . HIS A 1 88 ? 3.999 0.779 9.707 1.00 87.75 88 HIS A O 1
ATOM 660 N N . TRP A 1 89 ? 2.717 1.052 11.526 1.00 84.88 89 TRP A N 1
ATOM 661 C CA . TRP A 1 89 ? 3.494 2.146 12.101 1.00 84.88 89 TRP A CA 1
ATOM 662 C C . TRP A 1 89 ? 3.466 2.085 13.627 1.00 84.88 89 TRP A C 1
ATOM 664 O O . TRP A 1 89 ? 2.636 1.403 14.237 1.00 84.88 89 TRP A O 1
ATOM 674 N N . ASN A 1 90 ? 4.410 2.782 14.255 1.00 81.94 90 ASN A N 1
ATOM 675 C CA . ASN A 1 90 ? 4.452 2.870 15.709 1.00 81.94 90 ASN A CA 1
ATOM 676 C C . ASN A 1 90 ? 3.328 3.798 16.207 1.00 81.94 90 ASN A C 1
ATOM 678 O O . ASN A 1 90 ? 3.095 4.842 15.597 1.00 81.94 90 ASN A O 1
ATOM 682 N N . PRO A 1 91 ? 2.628 3.442 17.298 1.00 73.69 91 PRO A N 1
ATOM 683 C CA . PRO A 1 91 ? 1.516 4.237 17.818 1.00 73.69 91 PRO A CA 1
ATOM 684 C C . PRO A 1 91 ? 1.959 5.568 18.434 1.00 73.69 91 PRO A C 1
ATOM 686 O O . PRO A 1 91 ? 1.179 6.517 18.446 1.00 73.69 91 PRO A O 1
ATOM 689 N N . GLU A 1 92 ? 3.202 5.664 18.907 1.00 67.88 92 GLU A N 1
ATOM 690 C CA . GLU A 1 92 ? 3.772 6.924 19.374 1.00 67.88 92 GLU A CA 1
ATOM 691 C C . GLU A 1 92 ? 4.433 7.684 18.216 1.00 67.88 92 GLU A C 1
ATOM 693 O O . GLU A 1 92 ? 5.391 7.174 17.619 1.00 67.88 92 GLU A O 1
ATOM 698 N N . PRO A 1 93 ? 3.996 8.922 17.909 1.00 54.00 93 PRO A N 1
ATOM 699 C CA . PRO A 1 93 ? 4.818 9.827 17.127 1.00 54.00 93 PRO A CA 1
ATOM 700 C C . PRO A 1 93 ? 6.057 10.141 17.965 1.00 54.00 93 PRO A C 1
ATOM 702 O O . PRO A 1 93 ? 5.962 10.752 19.032 1.00 54.00 93 PRO A O 1
ATOM 705 N N . THR A 1 94 ? 7.223 9.678 17.517 1.00 45.50 94 THR A N 1
ATOM 706 C CA . THR A 1 94 ? 8.488 9.988 18.181 1.00 45.50 94 THR A CA 1
ATOM 707 C C . THR A 1 94 ? 8.724 11.488 18.017 1.00 45.50 94 THR A C 1
ATOM 709 O O . THR A 1 94 ? 9.178 11.923 16.965 1.00 45.50 94 THR A O 1
ATOM 712 N N . ARG A 1 95 ? 8.375 12.306 19.021 1.00 41.19 95 ARG A N 1
ATOM 713 C CA . ARG A 1 95 ? 8.845 13.694 19.065 1.00 41.19 95 ARG A CA 1
ATOM 714 C C . ARG A 1 95 ? 10.358 13.639 19.264 1.00 41.19 95 ARG A C 1
ATOM 716 O O . ARG A 1 95 ? 10.805 13.331 20.367 1.00 41.19 95 ARG A O 1
ATOM 723 N N . GLN A 1 96 ? 11.114 13.878 18.201 1.00 36.88 96 GLN A N 1
ATOM 724 C CA . GLN A 1 96 ? 12.486 14.364 18.305 1.00 36.88 96 GLN A CA 1
ATOM 725 C C . GLN A 1 96 ? 12.471 15.867 18.067 1.00 36.88 96 GLN A C 1
ATOM 727 O O . GLN A 1 96 ? 11.731 16.295 17.151 1.00 36.88 96 GLN A O 1
#

Radius of gyration: 14.58 Å; chains: 1; bounding box: 34×28×46 Å

Secondary structure (DSSP, 8-state):
---PPP----S--------TT-EEEEGGGGGGSPTT-EEEEEEEEEEEEETTEEEEEEEETTEEEEEEEEETT---TT-STT-EEEEEE-SS----

Sequence (96 aa):
CSTSTPTRSGGKLLVGVRPEKISLAHADDAAKIPEGRNRITGRIADSSFIGVSTQYVIDSPVCPELEVYAQNIERDARLVPGAEVVLHWNPEPTRQ

Foldseek 3Di:
DDDDDDDDPDDLDPPPPVQPDKDKDFPVCPVVDDPQWDKFKFFFQAWDDDPQWIWTQTQGPSDHRDIHTGGPPDDPVQNHGGTIIMITDHPDPPDD